Protein AF-A0A7V0L1K5-F1 (afdb_monomer_lite)

Sequence (71 aa):
PISNIRLGCRHLSALIQTYGVEGGIAAYNGGERKAAEWLASNKAKGILYKETENYVPAVLRYNNLYQKSQL

Structure (mmCIF, N/CA/C/O backbone):
data_AF-A0A7V0L1K5-F1
#
_entry.id   AF-A0A7V0L1K5-F1
#
loop_
_atom_site.group_PDB
_atom_site.id
_atom_site.type_symbol
_atom_site.label_atom_id
_atom_site.label_alt_id
_atom_site.label_comp_id
_atom_site.label_asym_id
_atom_site.label_entity_id
_atom_site.label_seq_id
_atom_site.pdbx_PDB_ins_code
_atom_site.Cartn_x
_atom_site.Cartn_y
_atom_site.Cartn_z
_atom_site.occupancy
_atom_site.B_iso_or_equiv
_atom_site.auth_seq_id
_atom_site.auth_comp_id
_atom_site.au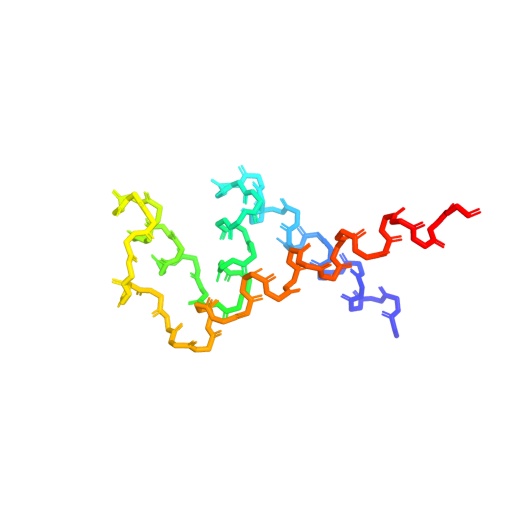th_asym_id
_atom_site.auth_atom_id
_atom_site.pdbx_PDB_model_num
ATOM 1 N N . PRO A 1 1 ? 16.536 -8.090 -13.646 1.00 88.25 1 PRO A N 1
ATOM 2 C CA . PRO A 1 1 ? 15.403 -7.121 -13.674 1.00 88.25 1 PRO A CA 1
ATOM 3 C C . PRO A 1 1 ? 14.012 -7.771 -13.774 1.00 88.25 1 PRO A C 1
ATOM 5 O O . PRO A 1 1 ? 13.166 -7.509 -12.928 1.00 88.25 1 PRO A O 1
ATOM 8 N N . ILE A 1 2 ? 13.785 -8.645 -14.766 1.00 97.56 2 ILE A N 1
ATOM 9 C CA . ILE A 1 2 ? 12.458 -9.217 -15.078 1.00 97.56 2 ILE A CA 1
ATOM 10 C C . ILE A 1 2 ? 11.840 -9.993 -13.901 1.00 97.56 2 ILE A C 1
ATOM 12 O O . ILE A 1 2 ? 10.664 -9.800 -13.603 1.00 97.56 2 ILE A O 1
ATOM 16 N N . SER A 1 3 ? 12.613 -10.834 -13.205 1.00 97.62 3 SER A N 1
ATOM 17 C CA . SER A 1 3 ? 12.092 -11.641 -12.090 1.00 97.62 3 SER A CA 1
ATOM 18 C C . SER A 1 3 ? 11.576 -10.786 -10.929 1.00 97.62 3 SER A C 1
ATOM 20 O O . SER A 1 3 ? 10.478 -11.036 -10.444 1.00 97.62 3 SER A O 1
ATOM 22 N N . ASN A 1 4 ? 12.309 -9.732 -10.545 1.00 97.81 4 ASN A N 1
ATOM 23 C CA . ASN A 1 4 ? 11.886 -8.813 -9.480 1.00 97.81 4 ASN A CA 1
ATOM 24 C C . ASN A 1 4 ? 10.590 -8.087 -9.844 1.00 97.81 4 ASN A C 1
ATOM 26 O O . ASN A 1 4 ? 9.699 -7.982 -9.009 1.00 97.81 4 ASN A O 1
ATOM 30 N N . ILE A 1 5 ? 10.458 -7.643 -11.099 1.00 98.12 5 ILE A N 1
ATOM 31 C CA . ILE A 1 5 ? 9.236 -6.986 -11.580 1.00 98.12 5 ILE A CA 1
ATOM 32 C C . ILE A 1 5 ? 8.060 -7.966 -11.531 1.00 98.12 5 ILE A C 1
ATOM 34 O O . ILE A 1 5 ? 7.022 -7.644 -10.968 1.00 98.12 5 ILE A O 1
ATOM 38 N N . ARG A 1 6 ? 8.220 -9.188 -12.054 1.00 98.38 6 ARG A N 1
ATOM 39 C CA . ARG A 1 6 ? 7.140 -10.190 -12.066 1.00 98.38 6 ARG A CA 1
ATOM 40 C C . ARG A 1 6 ? 6.684 -10.573 -10.661 1.00 98.38 6 ARG A C 1
ATOM 42 O O . ARG A 1 6 ? 5.483 -10.606 -10.402 1.00 98.38 6 ARG A O 1
ATOM 49 N N . LEU A 1 7 ? 7.627 -10.848 -9.761 1.00 98.44 7 LEU A N 1
ATOM 50 C CA . LEU A 1 7 ? 7.312 -11.210 -8.379 1.00 98.44 7 LEU A CA 1
ATOM 51 C C . LEU A 1 7 ? 6.689 -10.032 -7.624 1.00 98.44 7 LEU A C 1
ATOM 53 O O . LEU A 1 7 ? 5.665 -10.219 -6.971 1.00 98.44 7 LEU A O 1
ATOM 57 N N . GLY A 1 8 ? 7.240 -8.826 -7.781 1.00 98.31 8 GLY A N 1
ATOM 58 C CA . GLY A 1 8 ? 6.698 -7.605 -7.187 1.00 98.31 8 GLY A CA 1
ATOM 59 C C . GLY A 1 8 ? 5.276 -7.310 -7.663 1.00 98.31 8 GLY A C 1
ATOM 60 O O . GLY A 1 8 ? 4.391 -7.103 -6.840 1.00 98.31 8 GLY A O 1
ATOM 61 N N . CYS A 1 9 ? 5.015 -7.386 -8.972 1.00 98.31 9 CYS A N 1
ATOM 62 C CA . CYS A 1 9 ? 3.674 -7.205 -9.532 1.00 98.31 9 CYS A CA 1
ATOM 63 C C . CYS A 1 9 ? 2.691 -8.268 -9.034 1.00 98.31 9 CYS A C 1
ATOM 65 O O . CYS A 1 9 ? 1.569 -7.927 -8.669 1.00 98.31 9 CYS A O 1
ATOM 67 N N . ARG A 1 10 ? 3.098 -9.546 -8.984 1.00 98.56 10 ARG A N 1
ATOM 68 C CA . ARG A 1 10 ? 2.247 -10.621 -8.451 1.00 98.56 10 ARG A CA 1
ATOM 69 C C . ARG A 1 10 ? 1.899 -10.367 -6.986 1.00 98.56 10 ARG A C 1
ATOM 71 O O . ARG A 1 10 ? 0.739 -10.498 -6.608 1.00 98.56 10 ARG A O 1
ATOM 78 N N . HIS A 1 11 ? 2.892 -10.011 -6.175 1.00 98.62 11 HIS A N 1
ATOM 79 C CA . HIS A 1 11 ? 2.694 -9.739 -4.757 1.00 98.62 11 HIS A CA 1
ATOM 80 C C . HIS A 1 11 ? 1.789 -8.522 -4.539 1.00 98.62 11 HIS A C 1
ATOM 82 O O . HIS A 1 11 ? 0.782 -8.631 -3.845 1.00 98.62 11 HIS A O 1
ATOM 88 N N . LEU A 1 12 ? 2.078 -7.399 -5.202 1.00 98.62 12 LEU A N 1
ATOM 89 C CA . LEU A 1 12 ? 1.263 -6.189 -5.116 1.00 98.62 12 LEU A CA 1
ATOM 90 C C . LEU A 1 12 ? -0.172 -6.432 -5.603 1.00 98.62 12 LEU A C 1
ATOM 92 O O . LEU A 1 12 ? -1.114 -5.954 -4.980 1.00 98.62 12 LEU A O 1
ATOM 96 N N . SER A 1 13 ? -0.359 -7.208 -6.675 1.00 98.75 13 SER A N 1
ATOM 97 C CA . SER A 1 13 ? -1.691 -7.572 -7.168 1.00 98.75 13 SER A CA 1
ATOM 98 C C . SER A 1 13 ? -2.495 -8.346 -6.121 1.00 98.75 13 SER A C 1
ATOM 100 O O . SER A 1 13 ? -3.655 -8.011 -5.892 1.00 98.75 13 SER A O 1
ATOM 102 N N . ALA A 1 14 ? -1.877 -9.315 -5.438 1.00 98.81 14 ALA A N 1
ATOM 103 C CA . ALA A 1 14 ? -2.528 -10.051 -4.356 1.00 98.81 14 ALA A CA 1
ATOM 104 C C . ALA A 1 14 ? -2.922 -9.125 -3.190 1.00 98.81 14 ALA A C 1
ATOM 106 O O . ALA A 1 14 ? -4.052 -9.178 -2.717 1.00 98.81 14 ALA A O 1
ATOM 107 N N . LEU A 1 15 ? -2.032 -8.217 -2.778 1.00 98.81 15 LEU A N 1
ATOM 108 C CA . LEU A 1 15 ? -2.327 -7.254 -1.713 1.00 98.81 15 LEU A CA 1
ATOM 109 C C . LEU A 1 15 ? -3.465 -6.294 -2.085 1.00 98.81 15 LEU A C 1
ATOM 111 O O . LEU A 1 15 ? -4.315 -5.996 -1.250 1.00 98.81 15 LEU A O 1
ATOM 115 N N . ILE A 1 16 ? -3.514 -5.828 -3.336 1.00 98.81 16 ILE A N 1
ATOM 116 C CA . ILE A 1 16 ? -4.597 -4.964 -3.827 1.00 98.81 16 ILE A CA 1
ATOM 117 C C . ILE A 1 16 ? -5.934 -5.710 -3.851 1.00 98.81 16 ILE A C 1
ATOM 119 O O . ILE A 1 16 ? -6.958 -5.117 -3.520 1.00 98.81 16 ILE A O 1
ATOM 123 N N . GLN A 1 17 ? -5.947 -6.995 -4.214 1.00 98.75 17 GLN A N 1
ATOM 124 C CA . GLN A 1 17 ? -7.170 -7.804 -4.170 1.00 98.75 17 GLN A CA 1
ATOM 125 C C . GLN A 1 17 ? -7.707 -7.937 -2.740 1.00 98.75 17 GLN A C 1
ATOM 127 O O . GLN A 1 17 ? -8.914 -7.846 -2.537 1.00 98.75 17 GLN A O 1
ATOM 132 N N . THR A 1 18 ? -6.822 -8.099 -1.754 1.00 98.62 18 THR A N 1
ATOM 133 C CA . THR A 1 18 ? -7.210 -8.252 -0.345 1.00 98.62 18 THR A CA 1
ATOM 134 C C . THR A 1 18 ? -7.622 -6.931 0.309 1.00 98.62 18 THR A C 1
ATOM 136 O O . THR A 1 18 ? -8.589 -6.892 1.065 1.00 98.62 18 THR A O 1
ATOM 139 N N . TYR A 1 19 ? -6.898 -5.841 0.040 1.00 98.69 19 TYR A N 1
ATOM 140 C CA . TYR A 1 19 ? -6.990 -4.592 0.812 1.00 98.69 19 TYR A CA 1
ATOM 141 C C . TYR A 1 19 ? -7.467 -3.376 -0.003 1.00 98.69 19 TYR A C 1
ATOM 143 O O . TYR A 1 19 ? -7.505 -2.254 0.509 1.00 98.69 19 TYR A O 1
ATOM 151 N N . GLY A 1 20 ? -7.809 -3.560 -1.279 1.00 98.62 20 GLY A N 1
ATOM 152 C CA . GLY A 1 20 ? -8.022 -2.460 -2.221 1.00 98.62 20 GLY A CA 1
ATOM 153 C C . GLY A 1 20 ? -6.717 -1.739 -2.580 1.00 98.62 20 GLY A C 1
ATOM 154 O O . GLY A 1 20 ? -5.642 -2.071 -2.088 1.00 98.62 20 GLY A O 1
ATOM 155 N N . VAL A 1 21 ? -6.787 -0.725 -3.449 1.00 98.44 21 VAL A N 1
ATOM 156 C CA . VAL A 1 21 ? -5.581 -0.064 -3.994 1.00 98.44 21 VAL A CA 1
ATOM 157 C C . VAL A 1 21 ? -4.723 0.581 -2.901 1.00 98.44 21 VAL A C 1
ATOM 159 O O . VAL A 1 21 ? -3.543 0.265 -2.777 1.00 98.44 21 VAL A O 1
ATOM 162 N N . GLU A 1 22 ? -5.301 1.465 -2.086 1.00 98.44 22 GLU A N 1
ATOM 163 C CA . GLU A 1 22 ? -4.538 2.184 -1.056 1.00 98.44 22 GLU A CA 1
ATOM 164 C C . GLU A 1 22 ? -4.051 1.253 0.057 1.00 98.44 22 GLU A C 1
ATOM 166 O O . GLU A 1 22 ? -2.906 1.355 0.493 1.00 98.44 22 GLU A O 1
ATOM 171 N N . GLY A 1 23 ? -4.902 0.318 0.489 1.00 98.75 23 GLY A N 1
ATOM 172 C CA . GLY A 1 23 ? -4.541 -0.681 1.489 1.00 98.75 23 GLY A CA 1
ATOM 173 C C . GLY A 1 23 ? -3.464 -1.641 0.989 1.00 98.75 23 GLY A C 1
ATOM 174 O O . GLY A 1 23 ? -2.554 -1.972 1.739 1.00 98.75 23 GLY A O 1
ATOM 175 N N . GLY A 1 24 ? -3.502 -2.026 -0.288 1.00 98.81 24 GLY A N 1
ATOM 176 C CA . GLY A 1 24 ? -2.480 -2.863 -0.911 1.00 98.81 24 GLY A CA 1
ATOM 177 C C . GLY A 1 24 ? -1.118 -2.171 -0.985 1.00 98.81 24 GLY A C 1
ATOM 178 O O . GLY A 1 24 ? -0.101 -2.787 -0.673 1.00 98.81 24 GLY A O 1
ATOM 179 N N . ILE A 1 25 ? -1.087 -0.872 -1.312 1.00 98.81 25 ILE A N 1
ATOM 180 C CA . ILE A 1 25 ? 0.140 -0.056 -1.271 1.00 98.81 25 ILE A CA 1
ATOM 181 C C . ILE A 1 25 ? 0.658 0.067 0.171 1.00 98.81 25 ILE A C 1
ATOM 183 O O . ILE A 1 25 ? 1.856 -0.089 0.411 1.00 98.81 25 ILE A O 1
ATOM 187 N N . ALA A 1 26 ? -0.237 0.309 1.136 1.00 98.88 26 ALA A N 1
ATOM 188 C CA . ALA A 1 26 ? 0.125 0.365 2.549 1.00 98.88 26 ALA A CA 1
ATOM 189 C C . ALA A 1 26 ? 0.699 -0.973 3.039 1.00 98.88 26 ALA A C 1
ATOM 191 O O . ALA A 1 26 ? 1.714 -0.981 3.727 1.00 98.88 26 ALA A O 1
ATOM 192 N N . ALA A 1 27 ? 0.098 -2.099 2.650 1.00 98.81 27 ALA A N 1
ATOM 193 C CA . ALA A 1 27 ? 0.555 -3.434 3.020 1.00 98.81 27 ALA A CA 1
ATOM 194 C C . ALA A 1 27 ? 1.921 -3.767 2.406 1.00 98.81 27 ALA A C 1
ATOM 196 O O . ALA A 1 27 ? 2.757 -4.370 3.073 1.00 98.81 27 ALA A O 1
ATOM 197 N N . TYR A 1 28 ? 2.170 -3.328 1.170 1.00 98.69 28 TYR A N 1
ATOM 198 C CA . TYR A 1 28 ? 3.427 -3.578 0.464 1.00 98.69 28 TYR A CA 1
ATOM 199 C C . TYR A 1 28 ? 4.635 -2.920 1.154 1.00 98.69 28 TYR A C 1
ATOM 201 O O . 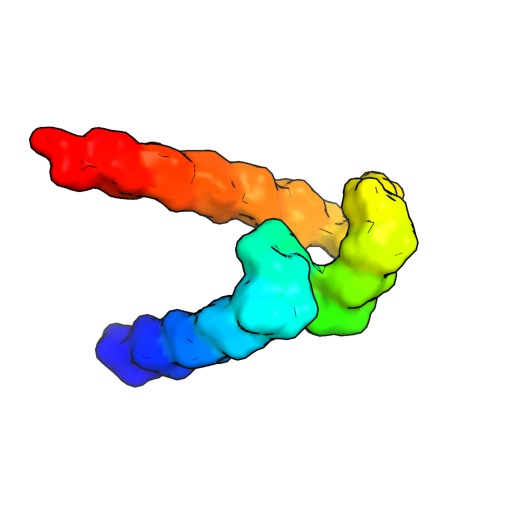TYR A 1 28 ? 5.719 -3.495 1.172 1.00 98.69 28 TYR A O 1
ATOM 209 N N . ASN A 1 29 ? 4.462 -1.723 1.727 1.00 98.75 29 ASN A N 1
ATOM 210 C CA . ASN A 1 29 ? 5.533 -1.002 2.429 1.00 98.75 29 ASN A CA 1
ATOM 211 C C . ASN A 1 29 ? 5.518 -1.228 3.952 1.00 98.75 29 ASN A C 1
ATOM 213 O O . ASN A 1 29 ? 6.560 -1.489 4.542 1.00 98.75 29 ASN A O 1
ATOM 217 N N . GLY A 1 30 ? 4.350 -1.126 4.589 1.00 98.12 30 GLY A N 1
ATOM 218 C CA . GLY A 1 30 ? 4.191 -1.144 6.048 1.00 98.12 30 GLY A CA 1
ATOM 219 C C . GLY A 1 30 ? 3.702 -2.471 6.638 1.00 98.12 30 GLY A C 1
ATOM 220 O O . GLY A 1 30 ? 3.563 -2.577 7.858 1.00 98.12 30 GLY A O 1
ATOM 221 N N . GLY A 1 31 ? 3.435 -3.476 5.801 1.00 98.56 31 GLY A N 1
ATOM 222 C CA . GLY A 1 31 ? 2.959 -4.797 6.207 1.00 98.56 31 GLY A CA 1
ATOM 223 C C . GLY A 1 31 ? 1.435 -4.915 6.337 1.00 98.56 31 GLY A C 1
ATOM 224 O O . GLY A 1 31 ? 0.724 -3.979 6.711 1.00 98.56 31 GLY A O 1
ATOM 225 N N . GLU A 1 32 ? 0.930 -6.119 6.062 1.00 98.69 32 GLU A N 1
ATOM 226 C CA . GLU A 1 32 ? -0.502 -6.450 5.983 1.00 98.69 32 GLU A CA 1
ATOM 227 C C . GLU A 1 32 ? -1.280 -6.139 7.268 1.00 98.69 32 GLU A C 1
ATOM 229 O O . GLU A 1 32 ? -2.362 -5.556 7.212 1.00 98.69 32 GLU A O 1
ATOM 234 N N . ARG A 1 33 ? -0.708 -6.439 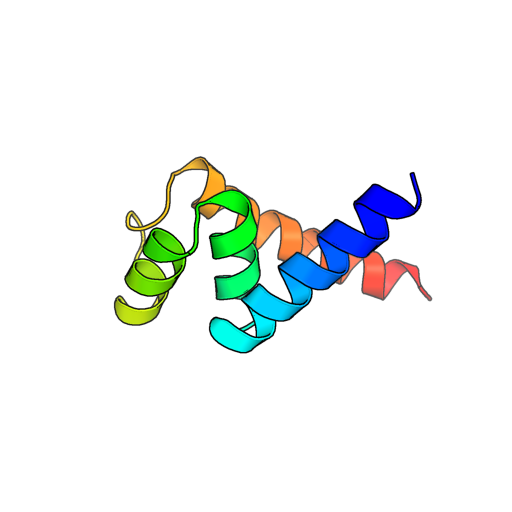8.442 1.00 98.62 33 ARG A N 1
ATOM 235 C CA . ARG A 1 33 ? -1.352 -6.156 9.736 1.00 98.62 33 ARG A CA 1
ATOM 236 C C . ARG A 1 33 ? -1.660 -4.667 9.905 1.00 98.62 33 ARG A C 1
ATOM 238 O O . ARG A 1 33 ? -2.765 -4.309 10.301 1.00 98.62 33 ARG A O 1
ATOM 245 N N . LYS A 1 34 ? -0.696 -3.796 9.587 1.00 98.44 34 LYS A N 1
ATOM 246 C CA . LYS A 1 34 ? -0.866 -2.344 9.708 1.00 98.44 34 LYS A CA 1
ATOM 247 C C . LYS A 1 34 ? -1.851 -1.793 8.689 1.00 98.44 34 LYS A C 1
ATOM 249 O O . LYS A 1 34 ? -2.653 -0.934 9.043 1.00 98.44 34 LYS A O 1
ATOM 254 N N . ALA A 1 35 ? -1.839 -2.316 7.467 1.00 98.81 35 ALA A N 1
ATOM 255 C CA . ALA A 1 35 ? -2.834 -1.963 6.463 1.00 98.81 35 ALA A CA 1
ATOM 256 C C . ALA A 1 35 ? -4.255 -2.356 6.899 1.00 98.81 35 ALA A C 1
ATOM 258 O O . ALA A 1 35 ? -5.168 -1.539 6.797 1.00 98.81 35 ALA A O 1
ATOM 259 N N . ALA A 1 36 ? -4.438 -3.561 7.447 1.00 98.81 36 ALA A N 1
ATOM 260 C CA . ALA A 1 36 ? -5.731 -4.026 7.942 1.00 98.81 36 ALA A CA 1
ATOM 261 C C . ALA A 1 36 ? -6.246 -3.169 9.114 1.00 98.81 36 ALA A C 1
ATOM 263 O O . ALA A 1 36 ? -7.386 -2.709 9.078 1.00 98.81 36 ALA A O 1
ATOM 264 N N . GLU A 1 37 ? -5.394 -2.890 10.112 1.00 98.75 37 GLU A N 1
ATOM 265 C CA . GLU A 1 37 ? -5.709 -1.987 11.233 1.00 98.75 37 GLU A CA 1
ATOM 266 C C . GLU A 1 37 ? -6.113 -0.591 10.737 1.00 98.75 37 GLU A C 1
ATOM 268 O O . GLU A 1 37 ? -7.085 -0.003 11.217 1.00 98.75 37 GLU A O 1
ATOM 273 N N . TRP A 1 38 ? -5.380 -0.057 9.759 1.00 98.75 38 TRP A N 1
ATOM 274 C CA . TRP A 1 38 ? -5.621 1.269 9.197 1.00 98.75 38 TRP A CA 1
ATOM 275 C C . TRP A 1 38 ? -6.956 1.337 8.454 1.00 98.75 38 TRP A C 1
ATOM 277 O O . TRP A 1 38 ? -7.730 2.267 8.679 1.00 98.75 38 TRP A O 1
ATOM 287 N N . LEU A 1 39 ? -7.270 0.332 7.632 1.00 98.69 39 LEU A N 1
ATOM 288 C CA . LEU A 1 39 ? -8.550 0.239 6.927 1.00 98.69 39 LEU A CA 1
ATOM 289 C C . LEU A 1 39 ? -9.730 0.081 7.892 1.00 98.69 39 LEU A C 1
ATOM 291 O O . LEU A 1 39 ? -10.719 0.799 7.754 1.00 98.69 39 LEU A O 1
ATOM 295 N N . ALA A 1 40 ? -9.609 -0.796 8.893 1.00 98.56 40 ALA A N 1
ATOM 296 C CA . ALA A 1 40 ? -10.633 -0.988 9.921 1.00 98.56 40 ALA A CA 1
ATOM 297 C C . ALA A 1 40 ? -10.883 0.290 10.741 1.00 98.56 40 ALA A C 1
ATOM 299 O O . ALA A 1 40 ? -11.998 0.539 11.191 1.00 98.56 40 ALA A O 1
ATOM 300 N N . SER A 1 41 ? -9.857 1.132 10.879 1.00 98.31 41 SER A N 1
ATOM 301 C CA . SER A 1 41 ? -9.922 2.427 11.565 1.00 98.31 41 SER A CA 1
ATOM 302 C C . SER A 1 41 ? -10.355 3.577 10.642 1.00 98.31 41 SER A C 1
ATOM 304 O O . SER A 1 41 ? -10.014 4.730 10.898 1.00 98.31 41 SER A O 1
ATOM 306 N N . ASN A 1 42 ? -11.043 3.285 9.531 1.00 98.06 42 ASN A N 1
ATOM 307 C CA . ASN A 1 42 ? -11.449 4.260 8.510 1.00 98.06 42 ASN A CA 1
ATOM 308 C C . ASN A 1 42 ? -10.299 5.184 8.058 1.00 98.06 42 ASN A C 1
ATOM 310 O O . ASN A 1 42 ? -10.452 6.398 7.919 1.00 98.06 42 ASN A O 1
ATOM 314 N N . LYS A 1 43 ? -9.116 4.593 7.865 1.00 97.88 43 LYS A N 1
ATOM 315 C CA . LYS A 1 43 ? -7.883 5.262 7.437 1.00 97.88 43 LYS A CA 1
ATOM 316 C C . LYS A 1 43 ? -7.390 6.363 8.391 1.00 97.88 43 LYS A C 1
ATOM 318 O O . LYS A 1 43 ? -6.733 7.311 7.954 1.00 97.88 43 LYS A O 1
ATOM 323 N N . ALA A 1 44 ? -7.664 6.238 9.692 1.00 97.75 44 ALA A N 1
ATOM 324 C CA . ALA A 1 44 ? -7.204 7.183 10.710 1.00 97.75 44 ALA A CA 1
ATOM 325 C C . ALA A 1 44 ? -5.674 7.396 10.697 1.00 97.75 44 ALA A C 1
ATOM 327 O O . ALA A 1 44 ? -4.893 6.468 10.471 1.00 97.75 44 ALA A O 1
ATOM 328 N N . LYS A 1 45 ? -5.245 8.635 10.976 1.00 96.56 45 LYS A N 1
ATOM 329 C CA . LYS A 1 45 ? -3.822 9.002 11.100 1.00 96.56 45 LYS A CA 1
ATOM 330 C C . LYS A 1 45 ? -3.183 8.322 12.315 1.00 96.56 45 LYS A C 1
ATOM 332 O O . LYS A 1 45 ? -3.837 8.137 13.336 1.00 96.56 45 LYS A O 1
ATOM 337 N N . GLY A 1 46 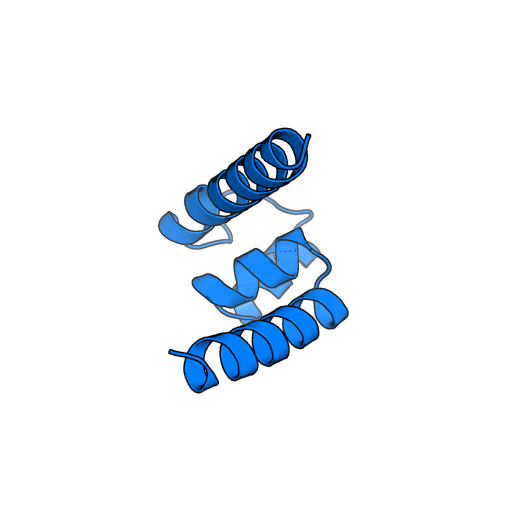? -1.896 8.004 12.217 1.00 96.44 46 GLY A N 1
ATOM 338 C CA . GLY A 1 46 ? -1.090 7.417 13.289 1.00 96.44 46 GLY A CA 1
ATOM 339 C C . GLY A 1 46 ? -1.161 5.891 13.397 1.00 96.44 46 GLY A C 1
ATOM 340 O O . GLY A 1 46 ? -0.457 5.316 14.223 1.00 96.44 46 GLY A O 1
ATOM 341 N N . ILE A 1 47 ? -1.977 5.217 12.576 1.00 98.38 47 ILE A N 1
ATOM 342 C CA . ILE A 1 47 ? -2.052 3.745 12.570 1.00 98.38 47 ILE A CA 1
ATOM 343 C C . ILE A 1 47 ? -0.891 3.124 11.785 1.00 98.38 47 ILE A C 1
ATOM 345 O O . ILE A 1 47 ? -0.277 2.152 12.244 1.00 98.38 47 ILE A O 1
ATOM 349 N N . LEU A 1 48 ? -0.602 3.686 10.607 1.00 98.69 48 LEU A N 1
ATOM 350 C CA . LEU A 1 48 ? 0.526 3.298 9.765 1.00 98.69 48 LEU A CA 1
ATOM 351 C C . LEU A 1 48 ? 1.841 3.846 10.331 1.00 98.69 48 LEU A C 1
ATOM 353 O O . LEU A 1 48 ? 1.865 4.843 11.053 1.00 98.69 48 LEU A O 1
ATOM 357 N N . TYR A 1 49 ? 2.958 3.223 9.954 1.00 98.50 49 TYR A N 1
ATOM 358 C CA . TYR A 1 49 ? 4.272 3.813 10.193 1.00 98.50 49 TYR A CA 1
ATOM 359 C C . TYR A 1 49 ? 4.394 5.153 9.468 1.00 98.50 49 TYR A C 1
ATOM 361 O O . TYR A 1 49 ? 3.841 5.331 8.382 1.00 98.50 49 TYR A O 1
ATOM 369 N N . LYS A 1 50 ? 5.168 6.082 10.040 1.00 98.25 50 LYS A N 1
ATOM 370 C CA . LYS A 1 50 ? 5.310 7.432 9.482 1.00 98.25 50 LYS A CA 1
ATOM 371 C C . LYS A 1 50 ? 5.81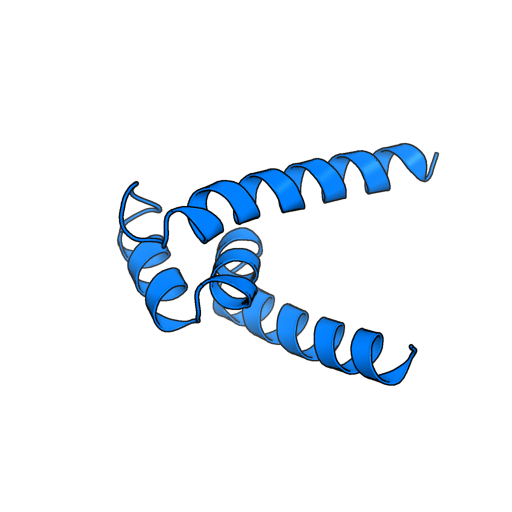8 7.432 8.037 1.00 98.25 50 LYS A C 1
ATOM 373 O O . LYS A 1 50 ? 5.386 8.253 7.234 1.00 98.25 50 LYS A O 1
ATOM 378 N N . GLU A 1 51 ? 6.711 6.503 7.705 1.00 98.50 51 GLU A N 1
ATOM 379 C CA . GLU A 1 51 ? 7.158 6.277 6.330 1.00 98.50 51 GLU A CA 1
ATOM 380 C C . GLU A 1 51 ? 5.985 5.876 5.428 1.00 98.50 51 GLU A C 1
ATOM 382 O O . GLU A 1 51 ? 5.733 6.541 4.426 1.00 98.50 51 GLU A O 1
ATOM 387 N N . THR A 1 52 ? 5.221 4.851 5.816 1.00 98.69 52 THR A N 1
ATOM 388 C CA . THR A 1 52 ? 4.091 4.329 5.038 1.00 98.69 52 THR A CA 1
ATOM 389 C C . THR A 1 52 ? 2.984 5.369 4.847 1.00 98.69 52 THR A C 1
ATOM 391 O O . THR A 1 52 ? 2.433 5.473 3.751 1.00 98.69 52 THR A O 1
ATOM 394 N N . GLU A 1 53 ? 2.702 6.194 5.864 1.00 98.06 53 GLU A N 1
ATOM 395 C CA . GLU A 1 53 ? 1.765 7.326 5.753 1.00 98.06 53 GLU A CA 1
ATOM 396 C C . GLU A 1 53 ? 2.152 8.304 4.639 1.00 98.06 53 GLU A C 1
ATOM 398 O O . GLU A 1 53 ? 1.279 8.846 3.963 1.00 98.06 53 GLU A O 1
ATOM 403 N N . ASN A 1 54 ? 3.452 8.535 4.442 1.00 98.25 54 ASN A N 1
ATOM 404 C CA . ASN A 1 54 ? 3.958 9.408 3.386 1.00 98.25 54 ASN A CA 1
ATOM 405 C C . ASN A 1 54 ? 4.093 8.659 2.047 1.00 98.25 54 ASN A C 1
ATOM 407 O O . ASN A 1 54 ? 3.934 9.253 0.979 1.00 98.25 54 ASN A O 1
ATOM 411 N N . TYR A 1 55 ? 4.376 7.357 2.097 1.00 98.56 55 TYR A N 1
ATOM 412 C CA . TYR A 1 55 ? 4.595 6.503 0.934 1.00 98.56 55 TYR A CA 1
ATOM 413 C C . TYR A 1 55 ? 3.327 6.334 0.090 1.00 98.56 55 TYR A C 1
ATOM 415 O O . TYR A 1 55 ? 3.369 6.538 -1.124 1.00 98.56 55 TYR A O 1
ATOM 423 N N . VAL A 1 56 ? 2.188 6.016 0.717 1.00 98.62 56 VAL A N 1
ATOM 424 C CA . VAL A 1 56 ? 0.917 5.781 0.006 1.00 98.62 56 VAL A CA 1
ATOM 425 C C . VAL A 1 56 ? 0.513 6.960 -0.897 1.00 98.62 56 VAL A C 1
ATOM 427 O O . VAL A 1 56 ? 0.346 6.743 -2.103 1.00 98.62 56 VAL A O 1
ATOM 430 N N . PRO A 1 57 ? 0.398 8.211 -0.403 1.00 98.31 57 PRO A N 1
ATOM 431 C CA . PRO A 1 57 ? 0.033 9.338 -1.260 1.00 98.31 57 PRO A CA 1
ATOM 432 C C . PRO A 1 57 ? 1.094 9.644 -2.326 1.00 98.31 57 PRO A C 1
ATOM 434 O O . PRO A 1 57 ? 0.741 10.071 -3.427 1.00 98.31 57 PRO A O 1
ATOM 437 N N . ALA A 1 58 ? 2.381 9.397 -2.053 1.00 98.50 58 ALA A N 1
ATOM 438 C CA . ALA A 1 58 ? 3.438 9.581 -3.045 1.00 98.50 58 ALA A CA 1
ATOM 439 C C . ALA A 1 58 ? 3.283 8.611 -4.230 1.00 98.50 58 ALA A C 1
ATOM 441 O O . ALA A 1 58 ? 3.320 9.047 -5.382 1.00 98.50 58 ALA A O 1
ATOM 442 N N . VAL A 1 59 ? 3.038 7.321 -3.968 1.00 98.44 59 VAL A N 1
ATOM 443 C CA . VAL A 1 59 ? 2.809 6.311 -5.018 1.00 98.44 59 VAL A CA 1
ATOM 444 C C . VAL A 1 59 ? 1.574 6.647 -5.851 1.00 98.44 59 VAL A C 1
ATOM 446 O O . VAL A 1 59 ? 1.642 6.610 -7.079 1.00 98.44 59 VAL A O 1
ATOM 449 N N . LEU A 1 60 ? 0.466 7.040 -5.216 1.00 98.12 60 LEU A N 1
ATOM 450 C CA . LEU A 1 60 ? -0.751 7.444 -5.930 1.00 98.12 60 LEU A CA 1
ATOM 451 C C . LEU A 1 60 ? -0.514 8.673 -6.818 1.00 98.12 60 LEU A C 1
ATOM 453 O O . LEU A 1 60 ? -0.975 8.713 -7.961 1.00 98.12 60 LEU A O 1
ATOM 457 N N . ARG A 1 61 ? 0.257 9.654 -6.327 1.00 97.94 61 ARG A N 1
ATOM 458 C CA . ARG A 1 61 ? 0.670 10.819 -7.118 1.00 97.94 61 ARG A CA 1
ATOM 459 C C . ARG A 1 61 ? 1.495 10.400 -8.333 1.00 97.94 61 ARG A C 1
ATOM 461 O O . ARG A 1 61 ? 1.217 10.874 -9.431 1.00 97.94 61 ARG A O 1
ATOM 468 N N . TYR A 1 62 ? 2.481 9.521 -8.162 1.00 97.62 62 TYR A N 1
ATOM 469 C CA . TYR A 1 62 ? 3.285 9.036 -9.285 1.00 97.62 62 TYR A CA 1
ATOM 470 C C . TYR A 1 62 ? 2.455 8.244 -10.289 1.00 97.62 62 TYR A C 1
ATOM 472 O O . TYR A 1 62 ? 2.605 8.467 -11.485 1.00 97.62 62 TYR A O 1
ATOM 480 N N . ASN A 1 63 ? 1.535 7.393 -9.830 1.00 95.81 63 ASN A N 1
ATOM 481 C CA . ASN A 1 63 ? 0.634 6.664 -10.716 1.00 95.81 63 ASN A CA 1
ATOM 482 C C . ASN A 1 63 ? -0.180 7.620 -11.607 1.00 95.81 63 ASN A C 1
ATOM 484 O O . ASN A 1 63 ? -0.243 7.428 -12.816 1.00 95.81 63 ASN A O 1
ATOM 488 N N . ASN A 1 64 ? -0.727 8.696 -11.033 1.00 95.75 64 ASN A N 1
ATOM 489 C CA . ASN A 1 64 ? -1.447 9.722 -11.794 1.00 95.75 64 ASN A CA 1
ATOM 490 C C . ASN A 1 64 ? -0.540 10.417 -12.830 1.00 95.75 64 ASN A C 1
ATOM 492 O O . ASN A 1 64 ? -0.932 10.597 -13.980 1.00 95.75 64 ASN A O 1
ATOM 496 N N . LEU A 1 65 ? 0.692 10.768 -12.448 1.00 96.69 65 LEU A N 1
ATOM 497 C CA . LEU A 1 65 ? 1.656 11.377 -13.370 1.00 96.69 65 LEU A CA 1
ATOM 498 C C . LEU A 1 65 ? 2.006 10.444 -14.537 1.00 96.69 65 LEU A C 1
ATOM 500 O O . LEU A 1 65 ? 1.970 10.887 -15.682 1.00 96.69 65 LEU A O 1
ATOM 504 N N . TYR A 1 66 ? 2.279 9.165 -14.265 1.00 94.62 66 TYR A N 1
ATOM 505 C CA . TYR A 1 66 ? 2.600 8.184 -15.304 1.00 94.62 66 TYR A CA 1
ATOM 506 C C . TYR A 1 66 ? 1.426 7.912 -16.248 1.00 94.62 66 TYR A C 1
ATOM 508 O O . TYR A 1 66 ? 1.637 7.758 -17.448 1.00 94.62 66 TYR A O 1
ATOM 516 N N . GLN A 1 67 ? 0.193 7.898 -15.736 1.00 94.00 67 GLN A N 1
ATOM 517 C CA . GLN A 1 67 ? -1.006 7.773 -16.570 1.00 94.00 67 GLN A CA 1
ATOM 518 C C . GLN A 1 67 ? -1.168 8.966 -17.522 1.00 94.00 67 GLN A C 1
ATOM 520 O O . GLN A 1 67 ? -1.547 8.786 -18.673 1.00 94.00 67 GLN A O 1
ATOM 525 N N . LYS A 1 68 ? -0.847 10.183 -17.067 1.00 91.75 68 LYS A N 1
ATOM 526 C CA . LYS A 1 68 ? -0.912 11.394 -17.901 1.00 91.75 68 LYS A CA 1
ATOM 527 C C . LYS A 1 68 ? 0.203 11.478 -18.936 1.00 91.75 68 LYS A C 1
ATOM 529 O O . LYS A 1 68 ? -0.028 12.013 -20.010 1.00 91.75 68 LYS A O 1
ATOM 534 N N . SER A 1 69 ? 1.396 1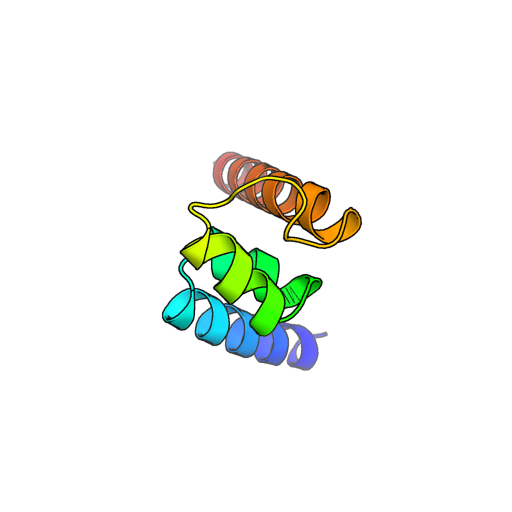0.979 -18.620 1.00 85.38 69 SER A N 1
ATOM 535 C CA . SER A 1 69 ? 2.541 10.994 -19.540 1.00 85.38 69 SER A CA 1
ATOM 536 C C . SER A 1 69 ? 2.478 9.922 -20.632 1.00 85.38 69 SER A C 1
ATOM 538 O O . SER A 1 69 ? 3.401 9.829 -21.430 1.00 85.38 69 SER A O 1
ATOM 540 N N . GLN A 1 70 ? 1.452 9.064 -20.631 1.00 71.50 70 GLN A N 1
ATOM 541 C CA . GLN A 1 70 ? 1.193 8.098 -21.707 1.00 71.50 70 GLN A CA 1
ATOM 542 C C . GLN A 1 70 ? 0.345 8.682 -22.858 1.00 71.50 70 GLN A C 1
ATOM 544 O O . GLN A 1 70 ? -0.089 7.929 -23.729 1.00 71.50 70 GLN A O 1
ATOM 549 N N . LEU A 1 71 ? 0.127 10.002 -22.859 1.00 50.56 71 LEU A N 1
ATOM 550 C CA . LEU A 1 71 ? -0.416 10.801 -23.964 1.00 50.56 71 LEU A CA 1
ATOM 551 C C . LEU A 1 71 ? 0.726 11.470 -24.735 1.00 50.56 71 LEU A C 1
ATOM 553 O O . LEU A 1 71 ? 0.606 11.556 -25.976 1.00 50.56 71 LEU A O 1
#

Foldseek 3Di:
DVVCVVVLVVQLVVLCVVQNNLLSLLCSPQNNVLSVVCVVVVNDPPSGDPCSVVRSVVVVVVVVVVVVVVD

Radius of gyration: 12.9 Å; chains: 1; bounding box: 27×23×37 Å

Secondary structure (DSSP, 8-state):
-HHHHHHHHHHHHHHHHHHHHHHHHHHHHH-HHHHHHHHHTTT-TTSS-HHHHHHHHHHHHHHHHHHHTT-

pLDDT: mean 96.71, std 6.7, range [50.56, 98.88]